Protein AF-A0A957NQ28-F1 (afdb_monomer)

Mean predicted aligned error: 11.08 Å

Foldseek 3Di:
DPAQDDDDDDPLLQCQPDDDDPPDDPVVCCVRHPCSVPPVVVVVVVPVPDDDDDPCVRCVVVVVPDCPDDDPPPDDPPDDDDDDD

Radius of gyration: 20.26 Å; Cα contacts (8 Å, 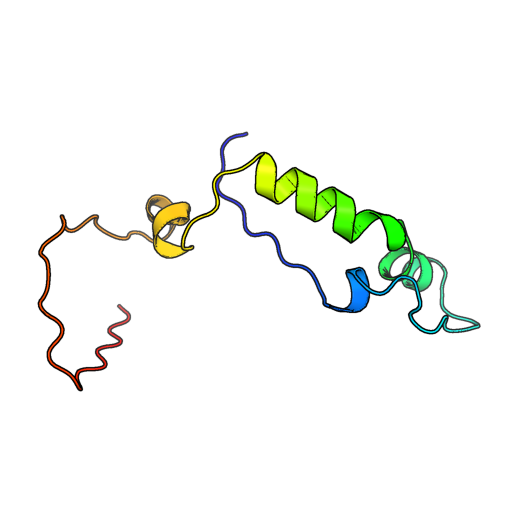|Δi|>4): 24; chains: 1; bounding box: 41×40×50 Å

Secondary structure (DSSP, 8-state):
----------GGGG-TTPPP-TT--HHHHHHHHTTGGGHHHHHHHHHHHS----HHHHTHHHHT------------TT-------

pLDDT: mean 80.98, std 20.87, range [33.12, 97.31]

Structure (mmCIF, N/CA/C/O backbone):
data_AF-A0A957NQ28-F1
#
_entry.id   AF-A0A957NQ28-F1
#
loop_
_atom_site.group_PDB
_atom_site.id
_atom_site.type_symbol
_atom_site.label_atom_id
_atom_site.label_alt_id
_atom_site.label_comp_id
_atom_site.label_asym_id
_atom_site.label_entity_id
_atom_site.label_seq_id
_atom_site.pdbx_PDB_ins_code
_atom_site.Cartn_x
_atom_site.Cartn_y
_atom_site.Cartn_z
_atom_site.occupancy
_atom_site.B_iso_or_equiv
_atom_site.auth_seq_id
_atom_site.auth_comp_id
_atom_site.auth_asym_id
_atom_site.auth_atom_id
_atom_site.pdbx_PDB_model_num
ATOM 1 N N . GLU A 1 1 ? 3.898 10.979 -14.156 1.00 71.62 1 GLU A N 1
ATOM 2 C CA . GLU A 1 1 ? 2.955 9.915 -14.568 1.00 71.62 1 GLU A CA 1
ATOM 3 C C . GLU A 1 1 ? 3.719 8.897 -15.415 1.00 71.62 1 GLU A C 1
ATOM 5 O O . GLU A 1 1 ? 4.734 9.285 -15.984 1.00 71.62 1 GLU A O 1
ATOM 10 N N . GLY A 1 2 ? 3.323 7.618 -15.429 1.00 85.44 2 GLY A N 1
ATOM 11 C CA . GLY A 1 2 ? 4.003 6.566 -16.212 1.00 85.44 2 GLY A CA 1
ATOM 12 C C . GLY A 1 2 ? 5.316 6.019 -15.629 1.00 85.44 2 GLY A C 1
ATOM 13 O O . GLY A 1 2 ? 6.127 5.479 -16.367 1.00 85.44 2 GLY A O 1
ATOM 14 N N . GLN A 1 3 ? 5.560 6.187 -14.327 1.00 90.94 3 GLN A N 1
ATOM 15 C CA . GLN A 1 3 ? 6.704 5.562 -13.648 1.00 90.94 3 GLN A CA 1
ATOM 16 C C . GLN A 1 3 ? 6.301 4.172 -13.135 1.00 90.94 3 GLN A C 1
ATOM 18 O O . GLN A 1 3 ? 5.158 4.028 -12.685 1.00 90.94 3 GLN A O 1
ATOM 23 N N . PRO A 1 4 ? 7.201 3.173 -13.154 1.00 93.56 4 PRO A N 1
ATOM 24 C CA . PRO A 1 4 ? 6.913 1.879 -12.555 1.00 93.56 4 PRO A CA 1
ATOM 25 C C . PRO A 1 4 ? 6.682 2.024 -11.048 1.00 93.56 4 PRO A C 1
ATOM 27 O O . PRO A 1 4 ? 7.270 2.880 -10.381 1.00 93.56 4 PRO A O 1
ATOM 30 N N . ALA A 1 5 ? 5.801 1.189 -10.503 1.00 93.75 5 ALA A N 1
ATOM 31 C CA . ALA A 1 5 ? 5.403 1.249 -9.104 1.00 93.75 5 ALA A CA 1
ATOM 32 C C . ALA A 1 5 ? 5.296 -0.150 -8.497 1.00 93.75 5 ALA A C 1
ATOM 34 O O . ALA A 1 5 ? 4.942 -1.118 -9.167 1.00 93.75 5 ALA A O 1
ATOM 35 N N . ILE A 1 6 ? 5.574 -0.230 -7.196 1.00 94.25 6 ILE A N 1
ATOM 36 C CA . ILE A 1 6 ? 5.342 -1.420 -6.378 1.00 94.25 6 ILE A CA 1
ATOM 37 C C . ILE A 1 6 ? 4.211 -1.095 -5.419 1.00 94.25 6 ILE A C 1
ATOM 39 O O . ILE A 1 6 ? 4.212 -0.049 -4.766 1.00 94.25 6 ILE A O 1
ATOM 43 N N . ILE A 1 7 ? 3.261 -2.015 -5.313 1.00 93.69 7 ILE A N 1
ATOM 44 C CA . ILE A 1 7 ? 2.161 -1.917 -4.366 1.00 93.69 7 ILE A CA 1
ATOM 45 C C . ILE A 1 7 ? 2.359 -3.017 -3.337 1.00 93.69 7 ILE A C 1
ATOM 47 O O . ILE A 1 7 ? 2.449 -4.195 -3.672 1.00 93.69 7 ILE A O 1
ATOM 51 N N . TYR A 1 8 ? 2.471 -2.605 -2.080 1.00 92.88 8 TYR A N 1
ATOM 52 C CA . TYR A 1 8 ? 2.649 -3.489 -0.941 1.00 92.88 8 TYR A CA 1
ATOM 53 C C . TYR A 1 8 ? 1.481 -3.295 0.017 1.00 92.88 8 TYR A C 1
ATOM 55 O O . TYR A 1 8 ? 1.143 -2.164 0.366 1.00 92.88 8 TYR A O 1
ATOM 63 N N . LEU A 1 9 ? 0.866 -4.401 0.421 1.00 92.31 9 LEU A N 1
ATOM 64 C CA . LEU A 1 9 ? -0.322 -4.418 1.264 1.00 92.31 9 LEU A CA 1
ATOM 65 C C . LEU A 1 9 ? -0.074 -5.383 2.414 1.00 92.31 9 LEU A C 1
ATOM 67 O O . LEU A 1 9 ? 0.404 -6.501 2.210 1.00 92.31 9 LEU A O 1
ATOM 71 N N . HIS A 1 10 ? -0.416 -4.969 3.624 1.00 90.81 10 HIS A N 1
ATOM 72 C CA . HIS A 1 10 ? -0.345 -5.852 4.772 1.00 90.81 10 HIS A CA 1
ATOM 73 C C . HIS A 1 10 ? -1.602 -6.726 4.854 1.00 90.81 10 HIS A C 1
ATOM 75 O O . HIS A 1 10 ? -2.700 -6.251 4.555 1.00 90.81 10 HIS A O 1
ATOM 81 N N . PRO A 1 11 ? -1.500 -7.971 5.352 1.00 89.56 11 PRO A N 1
ATOM 82 C CA . PRO A 1 11 ? -2.657 -8.859 5.465 1.00 89.56 11 PRO A CA 1
ATOM 83 C C . PRO A 1 11 ? -3.828 -8.267 6.264 1.00 89.56 11 PRO A C 1
ATOM 85 O O . PRO A 1 11 ? -4.985 -8.471 5.908 1.00 89.56 11 PRO A O 1
ATOM 88 N N . TRP A 1 12 ? -3.548 -7.481 7.312 1.00 90.56 12 TRP A N 1
ATOM 89 C CA . TRP A 1 12 ? -4.594 -6.865 8.137 1.00 90.56 12 TRP A CA 1
ATOM 90 C C . TRP A 1 12 ? -5.421 -5.814 7.393 1.00 90.56 12 TRP A C 1
ATOM 92 O O . TRP A 1 12 ? -6.519 -5.491 7.838 1.00 90.56 12 TRP A O 1
ATOM 102 N N . GLU A 1 13 ? -4.935 -5.274 6.274 1.00 91.75 13 GLU A N 1
ATOM 103 C CA . GLU A 1 13 ? -5.680 -4.301 5.467 1.00 91.75 13 GLU A CA 1
ATOM 104 C C . GLU A 1 13 ? -6.905 -4.939 4.787 1.00 91.75 13 GLU A C 1
ATOM 106 O O . GLU A 1 13 ? -7.838 -4.226 4.425 1.00 91.75 13 GLU A O 1
ATOM 111 N N . PHE A 1 14 ? -6.949 -6.274 4.699 1.00 92.12 14 PHE A N 1
ATOM 112 C CA . PHE A 1 14 ? -8.061 -7.061 4.152 1.00 92.12 14 PHE A CA 1
ATOM 113 C C . PHE A 1 14 ? -8.986 -7.663 5.211 1.00 92.12 14 PHE A C 1
ATOM 115 O O . PHE A 1 14 ? -9.903 -8.405 4.860 1.00 92.12 14 PHE A O 1
ATOM 122 N N . ASP A 1 15 ? -8.781 -7.355 6.494 1.00 92.50 15 ASP A N 1
ATOM 123 C CA . ASP A 1 15 ? -9.607 -7.876 7.585 1.00 92.50 15 ASP A CA 1
ATOM 124 C C . ASP A 1 15 ? -10.442 -6.761 8.245 1.00 92.50 15 ASP A C 1
ATOM 126 O O . ASP A 1 15 ? -10.044 -6.193 9.269 1.00 92.50 15 ASP A O 1
ATOM 130 N N . PRO A 1 16 ? -11.639 -6.434 7.712 1.00 91.50 16 PRO A N 1
ATOM 131 C CA . PRO A 1 16 ? -12.548 -5.473 8.335 1.00 91.50 16 PRO A CA 1
ATOM 132 C C . PRO A 1 16 ? -12.990 -5.866 9.750 1.00 91.50 16 PRO A C 1
ATOM 134 O O . PRO A 1 16 ? -13.391 -4.987 10.528 1.00 91.50 16 PRO A O 1
ATOM 137 N N . GLN A 1 17 ? -12.934 -7.165 10.062 1.00 92.19 17 GLN A N 1
ATOM 138 C CA . GLN A 1 17 ? -13.381 -7.761 11.319 1.00 92.19 17 GLN A CA 1
ATOM 139 C C . GLN A 1 17 ? -12.263 -7.823 12.365 1.00 92.19 17 GLN A C 1
ATOM 141 O O . GLN A 1 17 ? -12.509 -8.285 13.482 1.00 92.19 17 GLN A O 1
ATOM 146 N N . GLN A 1 18 ? -11.075 -7.293 12.052 1.00 92.31 18 GLN A N 1
ATOM 147 C CA . GLN A 1 18 ? -9.957 -7.302 12.980 1.00 92.31 18 GLN A CA 1
ATOM 148 C C . GLN A 1 18 ? -10.333 -6.678 14.342 1.00 92.31 18 GLN A C 1
ATOM 150 O O . GLN A 1 18 ? -11.071 -5.675 14.399 1.00 92.31 18 GLN A O 1
ATOM 155 N N . PRO A 1 19 ? -9.803 -7.219 15.457 1.00 92.31 19 PRO A N 1
ATOM 156 C CA . PRO A 1 19 ? -10.067 -6.697 16.790 1.00 92.31 19 PRO A CA 1
ATOM 157 C C . PRO A 1 19 ? -9.743 -5.205 16.919 1.00 92.31 19 PRO A C 1
ATOM 159 O O . PRO A 1 19 ? -8.695 -4.716 16.490 1.00 92.31 19 PRO A O 1
ATOM 162 N N . ARG A 1 20 ? -10.647 -4.456 17.561 1.00 92.19 20 ARG A N 1
ATOM 163 C CA . ARG A 1 20 ? -10.458 -3.021 17.809 1.00 92.19 20 ARG A CA 1
ATOM 164 C C . ARG A 1 20 ? -9.815 -2.792 19.169 1.00 92.19 20 ARG A C 1
ATOM 166 O O . ARG A 1 20 ? -10.402 -3.111 20.202 1.00 92.19 20 ARG A O 1
ATOM 173 N N . ILE A 1 21 ? -8.633 -2.182 19.168 1.00 92.62 21 ILE A N 1
ATOM 174 C CA . ILE A 1 21 ? -7.898 -1.878 20.397 1.00 92.62 21 ILE A CA 1
ATOM 175 C C . ILE A 1 21 ? -8.513 -0.650 21.073 1.00 92.62 21 ILE A C 1
ATOM 177 O O . ILE A 1 21 ? -8.498 0.464 20.538 1.00 92.62 21 ILE A O 1
ATOM 181 N N . LYS A 1 22 ? -9.076 -0.859 22.266 1.00 93.62 22 LYS A N 1
ATOM 182 C CA . LYS A 1 22 ? -9.623 0.216 23.102 1.00 93.62 22 LYS A CA 1
ATOM 183 C C . LYS A 1 22 ? -8.482 1.074 23.657 1.00 93.62 22 LYS A C 1
ATOM 185 O O . LYS A 1 22 ? -7.440 0.552 24.027 1.00 93.62 22 LYS A O 1
ATOM 190 N N . GLY A 1 23 ? -8.685 2.390 23.711 1.00 93.88 23 GLY A N 1
ATOM 191 C CA . GLY A 1 23 ? -7.691 3.336 24.237 1.00 93.88 23 GLY A CA 1
ATOM 192 C C . GLY A 1 23 ? -6.520 3.654 23.298 1.00 93.88 23 GLY A C 1
ATOM 193 O O . GLY A 1 23 ? -5.634 4.410 23.681 1.00 93.88 23 GLY A O 1
ATOM 194 N N . ALA A 1 24 ? -6.504 3.125 22.068 1.00 93.00 24 ALA A N 1
ATOM 195 C CA . ALA A 1 24 ? -5.455 3.443 21.103 1.00 93.00 24 ALA A CA 1
ATOM 196 C C . ALA A 1 24 ? -5.491 4.933 20.686 1.00 93.00 24 ALA A C 1
ATOM 198 O O . ALA A 1 24 ? -6.583 5.465 20.435 1.00 93.00 24 ALA A O 1
ATOM 199 N N . PRO A 1 25 ? -4.323 5.594 20.535 1.00 96.31 25 PRO A N 1
ATOM 200 C CA . PRO A 1 25 ? -4.241 6.962 20.027 1.00 96.31 25 PRO A CA 1
ATOM 201 C C . PRO A 1 25 ? -4.956 7.127 18.681 1.00 96.31 25 PRO A C 1
ATOM 203 O O . PRO A 1 25 ? -4.988 6.206 17.860 1.00 96.31 25 PRO A O 1
ATOM 206 N N . LEU A 1 26 ? -5.504 8.318 18.419 1.00 93.88 26 LEU A N 1
ATOM 207 C CA . LEU A 1 26 ? -6.304 8.582 17.214 1.00 93.88 26 LEU A CA 1
ATOM 208 C C . LEU A 1 26 ? -5.543 8.290 15.913 1.00 93.88 26 LEU A C 1
ATOM 210 O O . LEU A 1 26 ? -6.110 7.683 15.008 1.00 93.88 26 LEU A O 1
ATOM 214 N N . LEU A 1 27 ? -4.259 8.652 15.838 1.00 94.94 27 LEU A N 1
ATOM 215 C CA . LEU A 1 27 ? -3.408 8.368 14.676 1.00 94.94 27 LEU A CA 1
ATOM 216 C C . LEU A 1 27 ? -3.222 6.863 14.451 1.00 94.94 27 LEU A C 1
ATOM 218 O O . LEU A 1 27 ? -3.281 6.393 13.314 1.00 94.94 27 LEU A O 1
ATOM 222 N N . THR A 1 28 ? -3.057 6.095 15.530 1.00 92.75 28 THR A N 1
ATOM 223 C CA . THR A 1 28 ? -2.968 4.633 15.466 1.00 92.75 28 THR A CA 1
ATOM 224 C C . THR A 1 28 ? -4.268 4.054 14.932 1.00 92.75 28 THR A C 1
ATOM 226 O O . THR A 1 28 ? -4.246 3.261 13.994 1.00 92.75 28 THR A O 1
ATOM 229 N N . ARG A 1 29 ? -5.411 4.502 15.464 1.00 92.69 29 ARG A N 1
ATOM 230 C CA . AR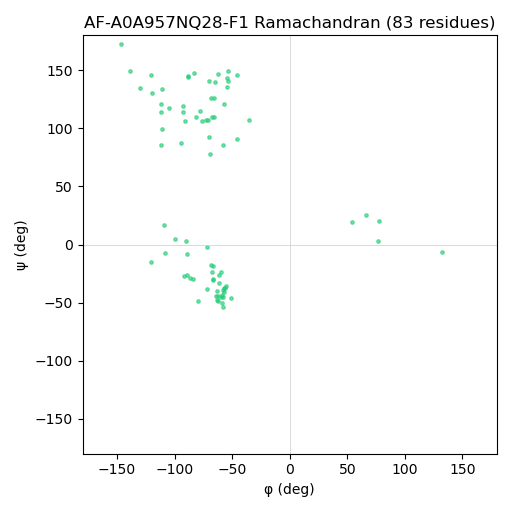G A 1 29 ? -6.728 4.068 14.983 1.00 92.69 29 ARG A CA 1
ATOM 231 C C . ARG A 1 29 ? -6.926 4.407 13.510 1.00 92.69 29 ARG A C 1
ATOM 233 O O . ARG A 1 29 ? -7.379 3.554 12.760 1.00 92.69 29 ARG A O 1
ATOM 240 N N . PHE A 1 30 ? -6.567 5.616 13.086 1.00 92.94 30 PHE A N 1
ATOM 241 C CA . PHE A 1 30 ? -6.693 6.032 11.692 1.00 92.94 30 PHE A CA 1
ATOM 242 C C . PHE A 1 30 ? -5.893 5.120 10.756 1.00 92.94 30 PHE A C 1
ATOM 244 O O . PHE A 1 30 ? -6.463 4.582 9.813 1.00 92.94 30 PHE A O 1
ATOM 251 N N . ARG A 1 31 ? -4.613 4.866 11.058 1.00 90.38 31 ARG A N 1
ATOM 252 C CA . ARG A 1 31 ? -3.744 4.016 10.227 1.00 90.38 31 ARG A CA 1
ATOM 253 C C . ARG A 1 31 ? -4.289 2.598 10.033 1.00 90.38 31 ARG A C 1
ATOM 255 O O . ARG A 1 31 ? -4.168 2.059 8.945 1.00 90.38 31 ARG A O 1
ATOM 262 N N . HIS A 1 32 ? -4.879 2.011 11.074 1.00 90.50 32 HIS A N 1
ATOM 263 C CA . HIS A 1 32 ? -5.314 0.610 11.041 1.00 90.50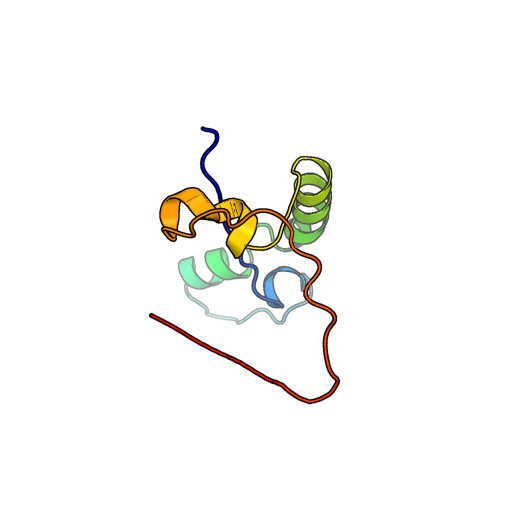 32 HIS A CA 1
ATOM 264 C C . HIS A 1 32 ? -6.741 0.431 10.528 1.00 90.50 32 HIS A C 1
ATOM 266 O O . HIS A 1 32 ? -7.094 -0.633 10.036 1.00 90.50 32 HIS A O 1
ATOM 272 N N . TYR A 1 33 ? -7.593 1.444 10.680 1.00 91.25 33 TYR A N 1
ATOM 273 C CA . TYR A 1 33 ? -9.036 1.265 10.538 1.00 91.25 33 TYR A CA 1
ATOM 274 C C . TYR A 1 33 ? -9.671 2.110 9.442 1.00 91.25 33 TYR A C 1
ATOM 276 O O . TYR A 1 33 ? -10.825 1.864 9.080 1.00 91.25 33 TYR A O 1
ATOM 284 N N . ASN A 1 34 ? -8.964 3.117 8.934 1.00 91.62 34 ASN A N 1
ATOM 285 C CA . ASN A 1 34 ? -9.483 3.976 7.885 1.00 91.62 34 ASN A CA 1
ATOM 286 C C . ASN A 1 34 ? -9.671 3.185 6.585 1.00 91.62 34 ASN A C 1
ATOM 288 O O . ASN A 1 34 ? -8.732 2.582 6.083 1.00 91.62 34 ASN A O 1
ATOM 292 N N . ASN A 1 35 ? -10.878 3.230 6.017 1.00 91.81 35 ASN A N 1
ATOM 293 C CA . ASN A 1 35 ? -11.224 2.587 4.742 1.00 91.81 35 ASN A CA 1
ATOM 294 C C . ASN A 1 35 ? -10.920 1.078 4.637 1.00 91.81 35 ASN A C 1
ATOM 296 O O . ASN A 1 35 ? -10.917 0.556 3.527 1.00 91.81 35 ASN A O 1
ATOM 300 N N . ILE A 1 36 ? -10.747 0.365 5.751 1.00 92.00 36 ILE A N 1
ATOM 301 C CA . ILE A 1 36 ? -10.380 -1.058 5.739 1.00 92.00 36 ILE A CA 1
ATOM 302 C C . ILE A 1 36 ? -11.353 -1.940 4.932 1.00 92.00 36 ILE A C 1
ATOM 304 O O . ILE A 1 36 ? -10.940 -2.800 4.171 1.00 92.00 36 ILE A O 1
ATOM 308 N N . GLY A 1 37 ? -12.658 -1.652 4.982 1.00 91.94 37 GLY A N 1
ATOM 309 C CA . GLY A 1 37 ? -13.669 -2.366 4.188 1.00 91.94 37 GLY A CA 1
ATOM 310 C C . GLY A 1 37 ? -13.656 -2.071 2.683 1.00 91.94 37 GLY A C 1
ATOM 311 O O . GLY A 1 37 ? -14.478 -2.620 1.961 1.00 91.94 37 GLY A O 1
ATOM 312 N N . LYS A 1 38 ? -12.781 -1.178 2.206 1.00 94.38 38 LYS A N 1
ATOM 313 C CA . LYS A 1 38 ? -12.677 -0.785 0.790 1.00 94.38 38 LYS A CA 1
ATOM 314 C C . LYS A 1 38 ? -11.419 -1.322 0.110 1.00 94.38 38 LYS A C 1
ATOM 316 O O . LYS A 1 38 ? -11.266 -1.112 -1.087 1.00 94.38 38 LYS A O 1
ATOM 321 N N . VAL A 1 39 ? -10.497 -1.935 0.853 1.00 94.31 39 VAL A N 1
ATOM 322 C CA . VAL A 1 39 ? -9.198 -2.355 0.306 1.00 94.31 39 VAL A CA 1
ATOM 323 C C . VAL A 1 39 ? -9.387 -3.425 -0.767 1.00 94.31 39 VAL A C 1
ATOM 325 O O . VAL A 1 39 ? -8.836 -3.273 -1.850 1.00 94.31 39 VAL A O 1
ATOM 328 N N . THR A 1 40 ? -10.249 -4.420 -0.533 1.00 93.62 40 THR A N 1
ATOM 329 C CA . THR A 1 40 ? -10.540 -5.486 -1.508 1.00 93.62 40 THR A CA 1
ATOM 330 C C . THR A 1 40 ? -11.057 -4.941 -2.837 1.00 93.62 40 THR A C 1
ATOM 332 O O . THR A 1 40 ? -10.448 -5.190 -3.868 1.00 93.62 40 THR A O 1
ATOM 335 N N . SER A 1 41 ? -12.114 -4.121 -2.829 1.00 95.50 41 SER A N 1
ATOM 336 C CA . SER A 1 41 ? -12.685 -3.601 -4.079 1.00 95.50 41 SER A CA 1
ATOM 337 C C . SER A 1 41 ? -11.742 -2.656 -4.825 1.00 95.50 41 SER A C 1
ATOM 339 O O . SER A 1 41 ? -11.781 -2.587 -6.050 1.00 95.50 41 SER A O 1
ATOM 341 N N . ARG A 1 42 ? -10.877 -1.931 -4.106 1.00 95.50 42 ARG A N 1
ATOM 342 C CA . ARG A 1 42 ? -9.832 -1.097 -4.716 1.00 95.50 42 ARG A CA 1
ATOM 343 C C . ARG A 1 42 ? -8.712 -1.931 -5.318 1.00 95.50 42 ARG A C 1
ATOM 345 O O . ARG A 1 42 ? -8.218 -1.565 -6.377 1.00 95.50 42 ARG A O 1
ATOM 352 N N . LEU A 1 43 ? -8.321 -3.025 -4.664 1.00 94.81 43 LEU A N 1
ATOM 353 C CA . LEU A 1 43 ? -7.361 -3.967 -5.229 1.00 94.81 43 LEU A CA 1
ATOM 354 C C . LEU A 1 43 ? -7.923 -4.590 -6.511 1.00 94.81 43 LEU A C 1
ATOM 356 O O . LEU A 1 43 ? -7.218 -4.620 -7.511 1.00 94.81 43 LEU A O 1
ATOM 360 N N . ASP A 1 44 ? -9.191 -5.008 -6.513 1.00 96.00 44 ASP A N 1
ATOM 361 C CA . ASP A 1 44 ? -9.829 -5.571 -7.709 1.00 96.00 44 ASP A CA 1
ATOM 362 C C . ASP A 1 44 ? -9.811 -4.581 -8.884 1.00 96.00 44 ASP A C 1
ATOM 364 O O . ASP A 1 44 ? -9.480 -4.958 -10.004 1.00 96.00 44 ASP A O 1
ATOM 368 N N . GLN A 1 45 ? -10.122 -3.305 -8.626 1.00 97.31 45 GLN A N 1
ATOM 369 C CA . GLN A 1 45 ? -10.052 -2.241 -9.636 1.00 97.31 45 GLN A CA 1
ATOM 370 C C . GLN A 1 45 ? -8.625 -2.036 -10.147 1.00 97.31 45 GLN A C 1
ATOM 372 O O . GLN A 1 45 ? -8.393 -2.031 -11.351 1.00 97.31 45 GLN A O 1
ATOM 377 N N . LEU A 1 46 ? -7.662 -1.927 -9.234 1.00 95.44 46 LEU A N 1
ATOM 378 C CA . LEU A 1 46 ? -6.252 -1.737 -9.553 1.00 95.44 46 LEU A CA 1
ATOM 379 C C . LEU A 1 46 ? -5.707 -2.872 -10.438 1.00 95.44 46 LEU A C 1
ATOM 381 O O . LEU A 1 46 ? -5.021 -2.609 -11.421 1.00 95.44 46 LEU A O 1
ATOM 385 N N . LEU A 1 47 ? -6.024 -4.127 -10.109 1.00 95.12 47 LEU A N 1
ATOM 386 C CA . LEU A 1 47 ? -5.587 -5.295 -10.881 1.00 95.12 47 LEU A CA 1
ATOM 387 C C . LEU A 1 47 ? -6.220 -5.365 -12.278 1.00 95.12 47 LEU A C 1
ATOM 389 O O . LEU A 1 47 ? -5.662 -6.010 -13.160 1.00 95.12 47 LEU A O 1
ATOM 393 N N . GLN A 1 48 ? -7.374 -4.726 -12.483 1.00 96.69 48 GLN A N 1
ATOM 394 C CA . GLN A 1 48 ? -8.031 -4.635 -13.791 1.00 96.69 48 GLN A CA 1
ATOM 395 C C . GLN A 1 48 ? -7.518 -3.457 -14.626 1.00 96.69 48 GLN A C 1
ATOM 397 O O . GLN A 1 48 ? -7.556 -3.515 -15.852 1.00 96.69 48 GLN A O 1
ATOM 402 N N . GLU A 1 49 ? -7.071 -2.385 -13.975 1.00 96.12 49 GLU A N 1
ATOM 403 C CA . GLU A 1 49 ? -6.671 -1.142 -14.637 1.00 96.12 49 GLU A CA 1
ATOM 404 C C . GLU A 1 49 ? -5.226 -1.176 -15.158 1.00 96.12 49 GLU A C 1
ATOM 406 O O . GLU A 1 49 ? -4.926 -0.547 -16.173 1.00 96.12 49 GLU A O 1
ATOM 411 N N . PHE A 1 50 ? -4.333 -1.931 -14.510 1.00 93.81 50 PHE A N 1
ATOM 412 C CA . PHE A 1 50 ? -2.904 -1.938 -14.835 1.00 93.81 50 PHE A CA 1
ATOM 413 C C . PHE A 1 50 ? -2.389 -3.323 -15.236 1.00 93.81 50 PHE A C 1
ATOM 415 O O . PHE A 1 50 ? -2.787 -4.346 -14.684 1.00 93.81 50 PHE A O 1
ATOM 422 N N . ALA A 1 51 ? -1.433 -3.346 -16.167 1.00 91.69 51 ALA A N 1
ATOM 423 C CA . ALA A 1 51 ? -0.677 -4.547 -16.496 1.00 91.69 51 ALA A CA 1
ATOM 424 C C . ALA A 1 51 ? 0.452 -4.740 -15.474 1.00 91.69 51 ALA A C 1
ATOM 426 O O . ALA A 1 51 ? 1.415 -3.973 -15.442 1.00 91.69 51 ALA A O 1
ATOM 427 N N . PHE A 1 52 ? 0.326 -5.762 -14.630 1.00 94.81 52 PHE A N 1
ATOM 428 C CA . PHE A 1 52 ? 1.371 -6.153 -13.688 1.00 94.81 52 PHE A CA 1
ATOM 429 C C . PHE A 1 52 ? 2.335 -7.144 -14.341 1.00 94.81 52 PHE A C 1
ATOM 431 O O . PHE A 1 52 ? 1.924 -8.006 -15.115 1.00 94.81 52 PHE A O 1
ATOM 438 N N . GLY A 1 53 ? 3.612 -7.043 -13.982 1.00 94.44 53 GLY A N 1
ATOM 439 C CA . GLY A 1 53 ? 4.658 -7.944 -14.446 1.00 94.44 53 GLY A CA 1
ATOM 440 C C . GLY A 1 53 ? 5.725 -8.172 -13.375 1.00 94.44 53 GLY A C 1
ATOM 441 O O . GLY A 1 53 ? 5.694 -7.528 -12.318 1.00 94.44 53 GLY A O 1
ATOM 442 N N . PRO A 1 54 ? 6.667 -9.095 -13.620 1.00 94.62 54 PRO A N 1
ATOM 443 C CA . PRO A 1 54 ? 7.820 -9.302 -12.756 1.00 94.62 54 PRO A CA 1
ATOM 444 C C . PRO A 1 54 ? 8.591 -7.999 -12.520 1.00 94.62 54 PRO A C 1
ATOM 446 O O . PRO A 1 54 ? 8.786 -7.201 -13.434 1.00 94.62 54 PRO A O 1
ATOM 449 N N . MET A 1 55 ? 9.079 -7.792 -11.294 1.00 93.81 55 MET A N 1
ATOM 450 C CA . MET A 1 55 ? 9.818 -6.574 -10.937 1.00 93.81 55 MET A CA 1
ATOM 451 C C . MET A 1 55 ? 11.044 -6.353 -11.834 1.00 93.81 55 MET A C 1
ATOM 453 O O . MET A 1 55 ? 11.320 -5.218 -12.201 1.00 93.81 55 MET A O 1
ATOM 457 N N . CYS A 1 56 ? 11.750 -7.423 -12.212 1.00 92.88 56 CYS A N 1
ATOM 458 C CA . CYS A 1 56 ? 12.908 -7.340 -13.102 1.00 92.88 56 CYS A CA 1
ATOM 459 C C . CYS A 1 56 ? 12.560 -6.790 -14.492 1.00 92.88 56 CYS A C 1
ATOM 461 O O . CYS A 1 56 ? 13.374 -6.081 -15.070 1.00 92.88 56 CYS A O 1
ATOM 463 N N . GLU A 1 57 ? 11.361 -7.074 -15.001 1.00 93.56 57 GLU A N 1
ATOM 464 C CA . GLU A 1 57 ? 10.890 -6.564 -16.290 1.00 93.56 57 GLU A CA 1
ATOM 465 C C . GLU A 1 57 ? 10.390 -5.124 -16.149 1.00 93.56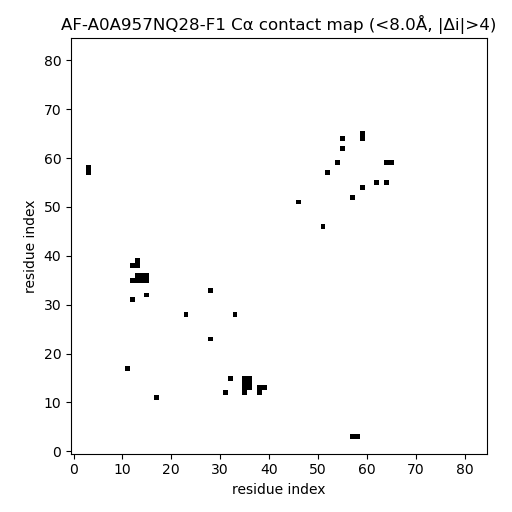 57 GLU A C 1
ATOM 467 O O . GLU A 1 57 ? 10.804 -4.238 -16.891 1.00 93.56 57 GLU A O 1
ATOM 472 N N . VAL A 1 58 ? 9.545 -4.867 -15.145 1.00 94.50 58 VAL A N 1
ATOM 473 C CA . VAL A 1 58 ? 8.909 -3.556 -14.934 1.00 94.50 58 VAL A CA 1
ATOM 474 C C . VAL A 1 58 ? 9.924 -2.471 -14.544 1.00 94.50 58 VAL A C 1
ATOM 476 O O . VAL A 1 58 ? 9.731 -1.303 -14.875 1.00 94.50 58 VAL A O 1
ATOM 479 N N . PHE A 1 59 ? 11.006 -2.838 -13.852 1.00 94.50 59 PHE A N 1
ATOM 480 C CA . PHE A 1 59 ? 12.056 -1.919 -13.397 1.00 94.50 59 PHE A CA 1
ATOM 481 C C . PHE A 1 59 ? 13.386 -2.088 -14.147 1.00 94.50 59 PHE A C 1
ATOM 483 O O . PHE A 1 59 ? 14.406 -1.602 -13.660 1.00 94.50 59 PHE A O 1
ATOM 490 N N . ALA A 1 60 ? 13.408 -2.743 -15.313 1.00 93.06 60 ALA A N 1
ATOM 491 C CA . ALA A 1 60 ? 14.645 -3.039 -16.046 1.00 93.06 60 ALA A CA 1
ATOM 492 C C . ALA A 1 60 ? 15.547 -1.802 -16.245 1.00 93.06 60 ALA A C 1
ATOM 494 O O . ALA A 1 60 ? 16.734 -1.848 -15.917 1.00 93.06 60 ALA A O 1
ATOM 495 N N . ASP 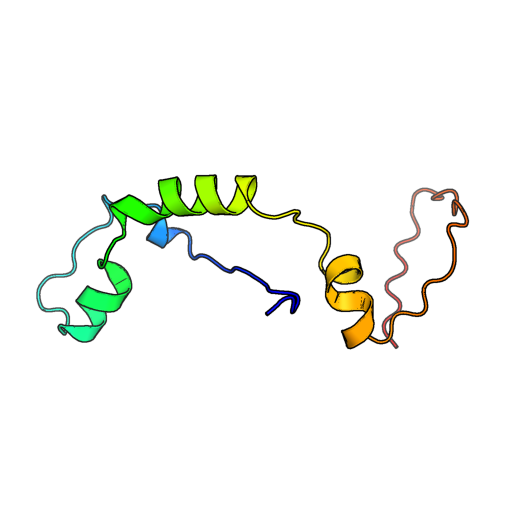A 1 61 ? 14.954 -0.675 -16.655 1.00 91.88 61 ASP A N 1
ATOM 496 C CA . ASP A 1 61 ? 15.648 0.604 -16.880 1.00 91.88 61 ASP A CA 1
ATOM 497 C C . ASP A 1 61 ? 16.319 1.168 -15.612 1.00 91.88 61 ASP A C 1
ATOM 499 O O . ASP A 1 61 ? 17.296 1.910 -15.696 1.00 91.88 61 ASP A O 1
ATOM 503 N N . TYR A 1 62 ? 15.811 0.820 -14.426 1.00 91.00 62 TYR A N 1
ATOM 504 C CA . TYR A 1 62 ? 16.338 1.271 -13.132 1.00 91.00 62 TYR A CA 1
ATOM 505 C C . TYR A 1 62 ? 17.376 0.311 -12.557 1.00 91.00 62 TYR A C 1
ATOM 507 O O . TYR A 1 62 ? 18.216 0.719 -11.756 1.00 91.00 62 TYR A O 1
ATOM 515 N N . LEU A 1 63 ? 17.289 -0.966 -12.924 1.00 88.88 63 LEU A N 1
ATOM 516 C CA . LEU A 1 63 ? 18.153 -2.025 -12.411 1.00 88.88 63 LEU A CA 1
ATOM 517 C C . LEU A 1 63 ? 19.432 -2.196 -13.239 1.00 88.88 63 LEU A C 1
ATOM 519 O O . LEU A 1 63 ? 20.307 -2.951 -12.831 1.00 88.88 63 LEU A O 1
ATOM 523 N N . GLY A 1 64 ? 19.551 -1.515 -14.385 1.00 83.56 64 GLY A N 1
ATOM 524 C CA . GLY A 1 64 ? 20.700 -1.668 -15.281 1.00 83.56 64 GLY A CA 1
ATOM 525 C C . GLY A 1 64 ? 20.771 -3.058 -15.917 1.00 83.56 64 GLY A C 1
ATOM 526 O O . GLY A 1 64 ? 21.855 -3.524 -16.256 1.00 83.56 64 GLY A O 1
ATOM 527 N N . VAL A 1 65 ? 19.626 -3.742 -16.045 1.00 70.94 65 VAL A N 1
ATOM 528 C CA . VAL A 1 65 ? 19.561 -5.063 -16.676 1.00 70.9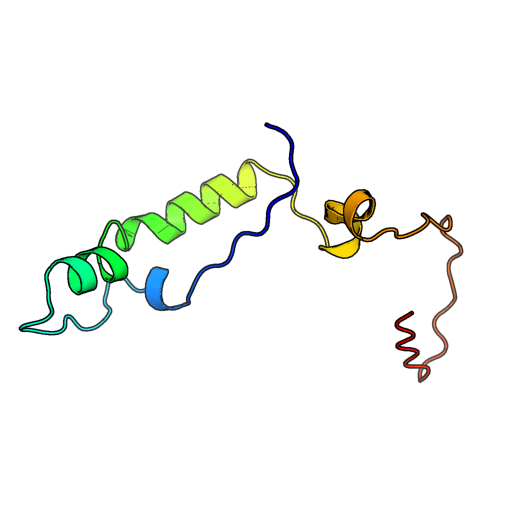4 65 VAL A CA 1
ATOM 529 C C . VAL A 1 65 ? 19.653 -4.871 -18.186 1.00 70.94 65 VAL A C 1
ATOM 531 O O . VAL A 1 65 ? 18.699 -4.427 -18.825 1.00 70.94 65 VAL A O 1
ATOM 534 N N . GLU A 1 66 ? 20.804 -5.217 -18.759 1.00 61.38 66 GLU A N 1
ATOM 535 C CA . GLU A 1 66 ? 20.966 -5.377 -20.204 1.00 61.38 66 GLU A CA 1
ATOM 536 C C . GLU A 1 66 ? 19.948 -6.423 -20.690 1.00 61.38 66 GLU A C 1
ATOM 538 O O . GLU A 1 66 ? 19.936 -7.565 -20.217 1.00 61.38 66 GLU A O 1
ATOM 543 N N . GLN A 1 67 ? 19.067 -6.033 -21.614 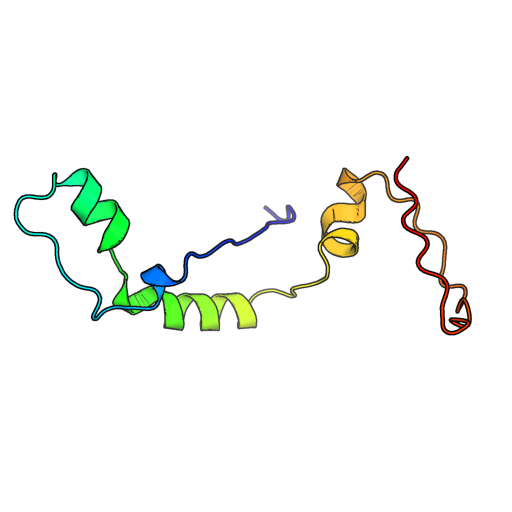1.00 54.78 67 GLN A N 1
ATOM 544 C CA . GLN A 1 67 ? 18.094 -6.924 -22.249 1.00 54.78 67 GLN A CA 1
ATOM 545 C C . GLN A 1 67 ? 18.846 -7.899 -23.165 1.00 54.78 67 GLN A C 1
ATOM 547 O O . GLN A 1 67 ? 18.892 -7.725 -24.383 1.00 54.78 67 GLN A O 1
ATOM 552 N N . ASN A 1 68 ? 19.475 -8.921 -22.587 1.00 46.84 68 ASN A N 1
ATOM 553 C CA . ASN A 1 68 ? 20.009 -10.025 -23.366 1.00 46.84 68 ASN A CA 1
ATOM 554 C C . ASN A 1 68 ? 18.816 -10.757 -23.979 1.00 46.84 68 ASN A C 1
ATOM 556 O O . ASN A 1 68 ? 18.010 -11.361 -23.270 1.00 46.84 68 ASN A O 1
ATOM 560 N N . GLY A 1 69 ? 18.683 -10.616 -25.300 1.00 43.66 69 GLY A N 1
ATOM 561 C CA . GLY A 1 69 ? 17.626 -11.221 -26.093 1.00 43.66 69 GLY A CA 1
ATOM 562 C C . GLY A 1 69 ? 17.423 -12.690 -25.740 1.00 43.66 69 GLY A C 1
ATOM 563 O O . GLY A 1 69 ? 18.362 -13.399 -25.391 1.00 43.66 69 GLY A O 1
ATOM 564 N N . THR A 1 70 ? 16.167 -13.114 -25.824 1.00 41.50 70 THR A N 1
ATOM 565 C CA . THR A 1 70 ? 15.676 -14.469 -25.590 1.00 41.50 70 THR A CA 1
ATOM 566 C C . THR A 1 70 ? 16.540 -15.524 -26.291 1.00 41.50 70 THR A C 1
ATOM 568 O O . THR A 1 70 ? 16.268 -15.912 -27.422 1.00 41.50 70 THR A O 1
ATOM 571 N N . GLU A 1 71 ? 17.561 -16.036 -25.613 1.00 42.56 71 GLU A N 1
ATOM 572 C CA . GLU A 1 71 ? 18.028 -17.395 -25.843 1.00 42.56 71 GLU A CA 1
ATOM 573 C C . GLU A 1 71 ? 17.290 -18.277 -24.840 1.00 42.56 71 GLU A C 1
ATOM 575 O O . GLU A 1 71 ? 17.445 -18.142 -23.625 1.00 42.56 71 GLU A O 1
ATOM 580 N N . GLU A 1 72 ? 16.438 -19.164 -25.358 1.00 45.94 72 GLU A N 1
ATOM 581 C CA . GLU A 1 72 ? 15.880 -20.289 -24.612 1.00 45.94 72 GLU A CA 1
ATOM 582 C C . GLU A 1 72 ? 17.036 -21.153 -24.082 1.00 45.94 72 GLU A C 1
ATOM 584 O O . GLU A 1 72 ? 17.461 -22.139 -24.685 1.00 45.94 72 GLU A O 1
ATOM 589 N N . SER A 1 73 ? 17.566 -20.777 -22.921 1.00 42.06 73 SER A N 1
ATOM 590 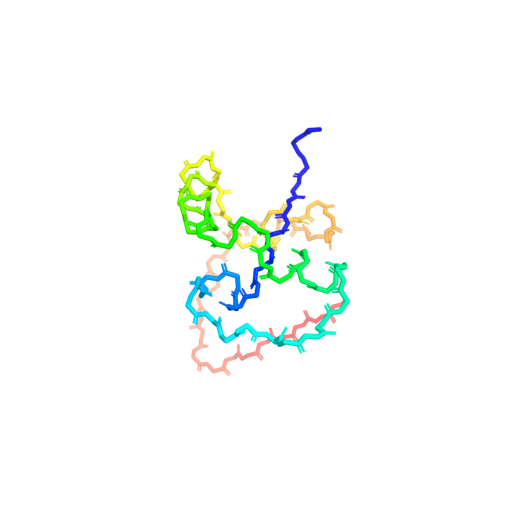C CA . SER A 1 73 ? 18.464 -21.606 -22.135 1.00 42.06 73 SER A CA 1
ATOM 591 C C . SER A 1 73 ? 17.643 -22.756 -21.561 1.00 42.06 73 SER A C 1
ATOM 593 O O . SER A 1 73 ? 17.044 -22.652 -20.489 1.00 42.06 73 SER A O 1
ATOM 595 N N . LYS A 1 74 ? 17.630 -23.864 -22.301 1.00 38.88 74 LYS A N 1
ATOM 596 C CA . LYS A 1 74 ? 17.254 -25.204 -21.848 1.00 38.88 74 LYS A CA 1
ATOM 597 C C . LYS A 1 74 ? 17.715 -25.417 -20.398 1.00 38.88 74 LYS A C 1
ATOM 599 O O . LYS A 1 74 ? 18.907 -25.546 -20.132 1.00 38.88 74 LYS A O 1
ATOM 604 N N . ILE A 1 75 ? 16.770 -25.421 -19.458 1.00 45.66 75 ILE A N 1
ATOM 605 C CA . ILE A 1 75 ? 17.064 -25.630 -18.039 1.00 45.66 75 ILE A CA 1
ATOM 606 C C . ILE A 1 75 ? 17.459 -27.098 -17.846 1.00 45.66 75 ILE A C 1
ATOM 608 O O . ILE A 1 75 ? 16.619 -27.995 -17.912 1.00 45.66 75 ILE A O 1
ATOM 612 N N . GLU A 1 76 ? 18.746 -27.342 -17.605 1.00 40.19 76 GLU A N 1
ATOM 613 C CA . GLU A 1 76 ? 19.235 -28.602 -17.045 1.00 40.19 76 GLU A CA 1
ATOM 614 C C . GLU A 1 76 ? 18.756 -28.691 -15.57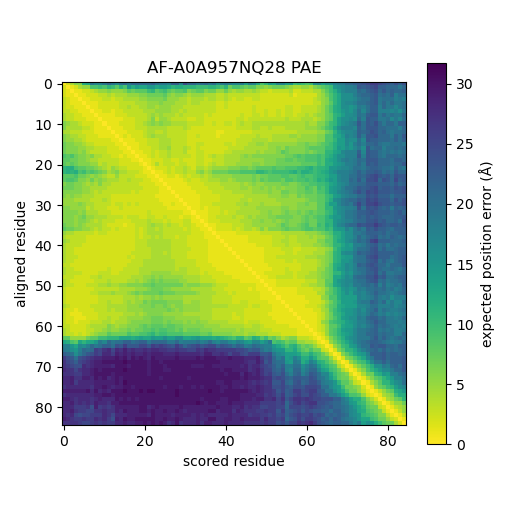9 1.00 40.19 76 GLU A C 1
ATOM 616 O O . GLU A 1 76 ? 18.981 -27.755 -14.799 1.00 40.19 76 GLU A O 1
ATOM 621 N N . PRO A 1 77 ? 18.072 -29.774 -15.165 1.00 38.56 77 PRO A N 1
ATOM 622 C CA . PRO A 1 77 ? 17.526 -29.878 -13.818 1.00 38.56 77 PRO A CA 1
ATOM 623 C C . PRO A 1 77 ? 18.667 -29.966 -12.793 1.00 38.56 77 PRO A C 1
ATOM 625 O O . PRO A 1 77 ? 19.357 -30.977 -12.703 1.00 38.56 77 PRO A O 1
ATOM 628 N N . GLY A 1 78 ? 18.854 -28.900 -12.006 1.00 54.16 78 GLY A N 1
ATOM 629 C CA . GLY A 1 78 ? 19.769 -28.880 -10.856 1.00 54.16 78 GLY A CA 1
ATOM 630 C C . GLY A 1 78 ? 20.713 -27.678 -10.754 1.00 54.16 78 GLY A C 1
ATOM 631 O O . GLY A 1 78 ? 21.397 -27.545 -9.741 1.00 54.16 78 GLY A O 1
ATOM 632 N N . ALA A 1 79 ? 20.760 -26.784 -11.743 1.00 43.12 79 ALA A N 1
ATOM 633 C CA . ALA A 1 79 ? 21.654 -25.628 -11.697 1.00 43.12 79 ALA A CA 1
ATOM 634 C C . ALA A 1 79 ? 20.951 -24.373 -11.148 1.00 43.12 79 ALA A C 1
ATOM 636 O O . ALA A 1 79 ? 20.449 -23.542 -11.901 1.00 43.12 79 ALA A O 1
ATOM 637 N N . THR A 1 80 ? 20.956 -24.194 -9.826 1.00 46.72 80 THR A N 1
ATOM 638 C CA . THR A 1 80 ? 20.718 -22.868 -9.235 1.00 46.72 80 THR A CA 1
ATOM 639 C C . THR A 1 80 ? 21.955 -22.013 -9.482 1.00 46.72 80 THR A C 1
ATOM 641 O O . THR A 1 80 ? 22.984 -22.214 -8.837 1.00 46.72 80 THR A O 1
ATOM 644 N N . ARG A 1 81 ? 21.869 -21.042 -10.394 1.00 43.00 81 ARG A N 1
ATOM 645 C CA . ARG A 1 81 ? 22.874 -19.982 -10.516 1.00 43.00 81 ARG A CA 1
ATOM 646 C C . ARG A 1 81 ? 22.240 -18.666 -10.080 1.00 43.00 81 ARG A C 1
ATOM 648 O O . ARG A 1 81 ? 21.495 -18.049 -10.828 1.00 43.00 81 ARG A O 1
ATOM 655 N N . ILE A 1 82 ? 22.511 -18.275 -8.838 1.00 47.62 82 ILE A N 1
ATOM 656 C CA . ILE A 1 82 ? 22.328 -16.896 -8.387 1.00 47.62 82 ILE A CA 1
ATOM 657 C C . ILE A 1 82 ? 23.672 -16.220 -8.638 1.00 47.62 82 ILE A C 1
ATOM 659 O O . ILE A 1 82 ? 24.642 -16.499 -7.936 1.00 47.62 82 ILE A O 1
ATOM 663 N N . SER A 1 83 ? 23.738 -15.380 -9.662 1.00 33.12 83 SER A N 1
ATOM 664 C CA . SER A 1 83 ? 24.843 -14.446 -9.849 1.00 33.12 83 SER A CA 1
ATOM 665 C C . SER A 1 83 ? 24.281 -13.048 -9.649 1.00 33.12 83 SER A C 1
ATOM 667 O O . SER A 1 83 ? 23.397 -12.622 -10.385 1.00 33.12 83 SER A O 1
ATOM 669 N N . VAL A 1 84 ? 24.754 -12.407 -8.585 1.00 39.16 84 VAL A N 1
ATOM 670 C CA . VAL A 1 84 ? 24.570 -10.987 -8.297 1.00 39.16 84 VAL A CA 1
ATOM 671 C C . VAL A 1 84 ? 25.923 -10.357 -8.612 1.00 39.16 84 VAL A C 1
ATOM 673 O O . VAL A 1 84 ? 26.913 -10.756 -7.994 1.00 39.16 84 VAL A O 1
ATOM 676 N N . GLU A 1 85 ? 25.971 -9.454 -9.585 1.00 39.22 85 GLU A N 1
ATOM 677 C CA . GLU A 1 85 ? 27.017 -8.427 -9.673 1.00 39.22 85 GLU A CA 1
ATOM 678 C C . GLU A 1 85 ? 26.407 -7.086 -9.265 1.00 39.22 85 GLU A C 1
ATOM 680 O O . GLU A 1 85 ? 25.241 -6.840 -9.654 1.00 39.22 85 GLU A O 1
#

Solvent-accessible surface area (backbone atoms only — not comparable to full-atom values): 6000 Å² total; per-residue (Å²): 134,93,70,80,82,86,90,85,82,62,77,66,46,70,41,68,80,57,87,81,74,81,91,58,55,69,69,60,47,46,75,69,55,61,67,25,82,48,41,60,66,50,49,57,50,50,64,72,75,48,91,83,72,59,66,71,69,65,40,21,89,80,69,71,58,75,83,74,73,92,68,88,72,80,79,65,94,82,74,85,77,88,81,85,132

Sequence (85 aa):
EGQPAIIYLHPWEFDPQQPRIKGAPLLTRFRHYNNIGKVTSRLDQLLQEFAFGPMCEVFADYLGVEQNGTEESKIEPGATRISVE